Protein AF-A0A530AEZ5-F1 (afdb_monomer)

Mean predicted aligned error: 3.3 Å

Solvent-accessible surface area (backbone atoms only — not comparable to full-atom values): 4402 Å² total; per-residue (Å²): 118,76,94,59,58,94,68,62,49,66,62,52,54,50,52,53,52,49,54,59,55,53,72,72,64,60,96,75,88,87,84,89,84,67,89,85,52,62,88,63,48,65,60,51,42,43,76,74,69,52,72,95,83,80,86,84,89,85,85,76,85,133

Sequence (62 aa):
VPAFQGKRLGPFLLDQALRAAWSHRPQRLWLHTDTYDHPAAQSVYGRAGFSAYARRVETFPD

Foldseek 3Di:
DVVCPPVCVLLVVVVVVVVVVCVVVDPDDDDDDDPVDDPCNVVSCVVVPDDDDDDDDDDDDD

Nearest PDB structures (foldseek):
  1qsm-assembly1_D  TM=7.148E-01  e=4.199E+00  Saccharomyces cerevisiae

Radius of gyration: 13.74 Å; Cα contacts (8 Å, |Δi|>4): 15; chains: 1; bounding box: 28×34×35 Å

pLDDT: mean 94.82, std 4.72, range [75.25, 98.62]

Structure (mmCIF, N/CA/C/O backbone):
data_AF-A0A530AEZ5-F1
#
_entry.id   AF-A0A530AEZ5-F1
#
loop_
_atom_site.group_PDB
_atom_site.id
_atom_site.type_symbol
_atom_site.label_atom_id
_atom_site.label_alt_id
_atom_site.label_co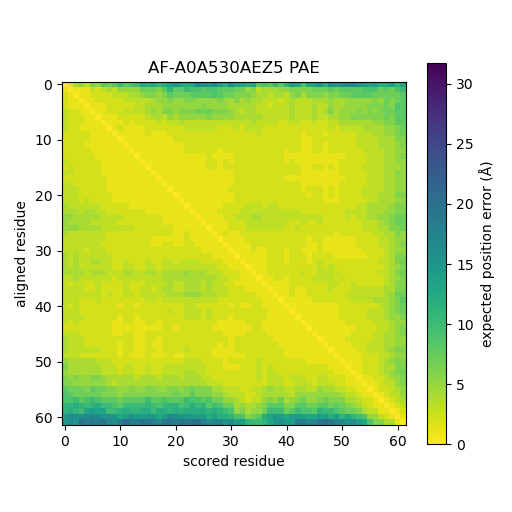mp_id
_atom_site.label_asym_id
_atom_site.label_entity_id
_atom_site.label_seq_id
_atom_site.pdbx_PDB_ins_code
_atom_site.Cartn_x
_atom_site.Cartn_y
_atom_site.Cartn_z
_atom_site.occupancy
_atom_site.B_iso_or_equiv
_atom_site.auth_seq_id
_atom_site.auth_comp_id
_atom_site.auth_asym_id
_atom_site.auth_atom_id
_atom_site.pdbx_PDB_model_num
ATOM 1 N N . VAL A 1 1 ? 0.770 -2.894 -17.933 1.00 78.00 1 VAL A N 1
ATOM 2 C CA . VAL A 1 1 ? 0.322 -2.210 -19.172 1.00 78.00 1 VAL A CA 1
ATOM 3 C C . VAL A 1 1 ? 0.979 -0.833 -19.288 1.00 78.00 1 VAL A C 1
ATOM 5 O O . VAL A 1 1 ? 0.563 0.084 -18.582 1.00 78.00 1 VAL A O 1
ATOM 8 N N . PRO A 1 2 ? 2.013 -0.679 -20.131 1.00 87.12 2 PRO A N 1
ATOM 9 C CA . PRO A 1 2 ? 2.792 0.562 -20.238 1.00 87.12 2 PRO A CA 1
ATOM 10 C C . PRO A 1 2 ? 1.964 1.811 -20.572 1.00 87.12 2 PRO A C 1
ATOM 12 O O . PRO A 1 2 ? 2.199 2.869 -20.000 1.00 87.12 2 PRO A O 1
ATOM 15 N N . ALA A 1 3 ? 0.926 1.677 -21.408 1.00 94.75 3 ALA A N 1
ATOM 16 C CA . ALA A 1 3 ? 0.071 2.790 -21.846 1.00 94.75 3 ALA A CA 1
ATOM 17 C C . ALA A 1 3 ? -0.627 3.568 -20.706 1.00 94.75 3 ALA A C 1
ATOM 19 O O . ALA A 1 3 ? -1.073 4.701 -20.901 1.00 94.75 3 ALA A O 1
ATOM 20 N N . PHE A 1 4 ? -0.721 2.978 -19.512 1.00 91.69 4 PHE A N 1
ATOM 21 C CA . PHE A 1 4 ? -1.381 3.572 -18.347 1.00 91.69 4 PHE A CA 1
ATOM 22 C C . PHE A 1 4 ? -0.402 4.099 -17.283 1.00 91.69 4 PHE A C 1
ATOM 24 O O . PHE A 1 4 ? -0.828 4.687 -16.285 1.00 91.69 4 PHE A O 1
ATOM 31 N N . GLN A 1 5 ? 0.907 3.926 -17.481 1.00 91.50 5 GLN A N 1
ATOM 32 C CA . GLN A 1 5 ? 1.934 4.428 -16.565 1.00 91.50 5 GLN A CA 1
ATOM 33 C C . GLN A 1 5 ? 2.078 5.957 -16.674 1.00 91.50 5 GLN A C 1
ATOM 35 O O . GLN A 1 5 ? 1.680 6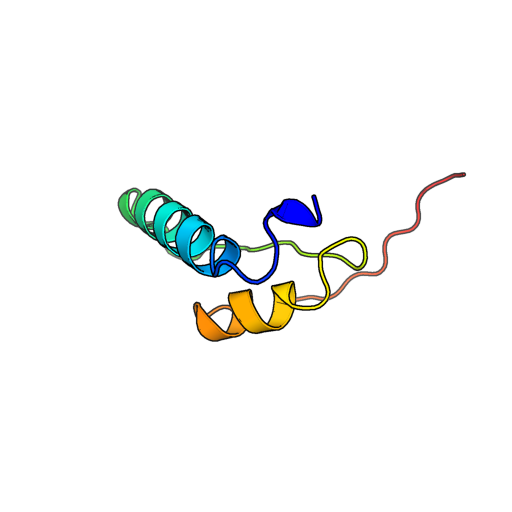.572 -17.660 1.00 91.50 5 GLN A O 1
ATOM 40 N N . GLY A 1 6 ? 2.582 6.606 -15.617 1.00 90.50 6 GLY A N 1
ATOM 41 C CA . GLY A 1 6 ? 2.762 8.069 -15.567 1.00 90.50 6 GLY A CA 1
ATOM 42 C C . GLY A 1 6 ? 1.476 8.896 -15.392 1.00 90.50 6 GLY A C 1
ATOM 43 O O . GLY A 1 6 ? 1.548 10.078 -15.078 1.00 90.50 6 GLY A O 1
ATOM 44 N N . LYS A 1 7 ? 0.288 8.285 -15.496 1.00 93.94 7 LYS A N 1
ATOM 45 C CA . LYS A 1 7 ? -1.022 8.965 -15.398 1.00 93.94 7 LYS A CA 1
ATOM 46 C C . LYS A 1 7 ? -1.585 9.075 -13.972 1.00 93.94 7 LYS A C 1
ATOM 48 O O . LYS A 1 7 ? -2.765 9.345 -13.794 1.00 93.94 7 LYS A O 1
ATOM 53 N N . ARG A 1 8 ? -0.767 8.813 -12.944 1.00 92.94 8 ARG A N 1
ATOM 54 C CA . ARG A 1 8 ? -1.165 8.789 -11.515 1.00 92.94 8 ARG A CA 1
ATOM 55 C C . ARG A 1 8 ? -2.318 7.826 -11.167 1.00 92.94 8 ARG A C 1
ATOM 57 O O . ARG A 1 8 ? -2.911 7.952 -10.100 1.00 92.94 8 ARG A O 1
ATOM 64 N N . LEU A 1 9 ? -2.578 6.822 -12.008 1.00 95.50 9 LEU A N 1
ATOM 65 C CA . LEU A 1 9 ? -3.646 5.843 -11.780 1.00 95.50 9 LEU A CA 1
ATOM 66 C C . LEU A 1 9 ? -3.371 4.921 -10.583 1.00 95.50 9 LEU A C 1
ATOM 68 O O . LEU A 1 9 ? -4.296 4.609 -9.849 1.00 95.50 9 LEU A O 1
ATOM 72 N N . GLY A 1 10 ? -2.114 4.538 -10.332 1.00 94.69 10 GLY A N 1
ATOM 73 C CA . GLY A 1 10 ? -1.752 3.699 -9.178 1.00 94.69 10 GLY A CA 1
ATOM 74 C C . GLY A 1 10 ? -2.178 4.307 -7.831 1.00 94.69 10 GLY A C 1
ATOM 75 O O . GLY A 1 10 ? -2.971 3.691 -7.124 1.00 94.69 10 GLY A O 1
ATOM 76 N N . PRO A 1 11 ? -1.730 5.532 -7.489 1.00 96.56 11 PRO A N 1
ATOM 77 C CA . PRO A 1 11 ? -2.183 6.223 -6.282 1.00 96.56 11 PRO A CA 1
ATOM 78 C C . PRO A 1 11 ? -3.702 6.424 -6.209 1.00 96.56 11 PRO A C 1
ATOM 80 O O . PRO A 1 11 ? -4.275 6.281 -5.136 1.00 96.56 11 PRO A O 1
ATOM 83 N N . PHE A 1 12 ? -4.353 6.733 -7.336 1.00 97.38 12 PHE A N 1
ATOM 84 C CA . PHE A 1 12 ? -5.808 6.904 -7.387 1.00 97.38 12 PHE A CA 1
ATOM 85 C C . PHE A 1 12 ? -6.553 5.607 -7.038 1.00 97.38 12 PHE A C 1
ATOM 87 O O . PHE A 1 12 ? -7.431 5.608 -6.179 1.00 97.38 12 PHE A O 1
ATOM 94 N N . LEU A 1 13 ? -6.175 4.492 -7.668 1.00 97.12 13 LEU A N 1
ATOM 95 C CA . LEU A 1 13 ? -6.796 3.191 -7.420 1.00 97.12 13 LEU A CA 1
ATOM 96 C C . LEU A 1 13 ? -6.524 2.700 -5.994 1.00 97.12 13 LEU A C 1
ATOM 98 O O . LEU A 1 13 ? -7.425 2.165 -5.352 1.00 97.12 13 LEU A O 1
ATOM 102 N N . LEU A 1 14 ? -5.313 2.930 -5.476 1.00 97.94 14 LEU A N 1
ATOM 103 C CA . LEU A 1 14 ? -4.970 2.588 -4.099 1.00 97.94 14 LEU A CA 1
ATOM 104 C C . LEU A 1 14 ? -5.806 3.380 -3.084 1.00 97.94 14 LEU A C 1
ATOM 106 O O . LEU A 1 14 ? -6.315 2.782 -2.143 1.00 97.94 14 LEU A O 1
ATOM 110 N N . ASP A 1 15 ? -5.991 4.692 -3.273 1.00 98.31 15 ASP A N 1
ATOM 111 C CA . ASP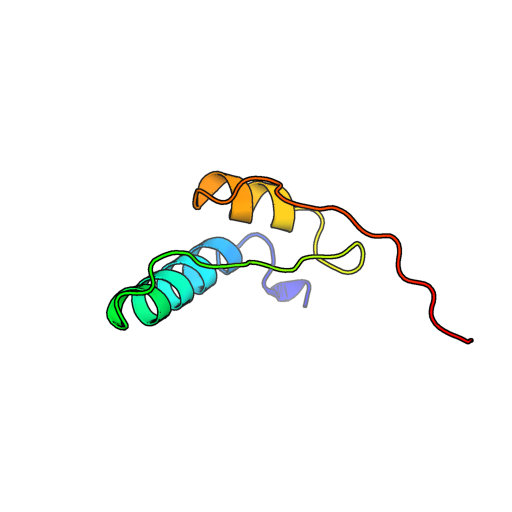 A 1 15 ? -6.846 5.514 -2.398 1.00 98.31 15 ASP A CA 1
ATOM 112 C C . ASP A 1 15 ? -8.286 4.982 -2.360 1.00 98.31 15 ASP A C 1
ATOM 114 O O . ASP A 1 15 ? -8.848 4.802 -1.279 1.00 98.31 15 ASP A O 1
ATOM 118 N N . GLN A 1 16 ? -8.860 4.649 -3.520 1.00 98.62 16 GLN A N 1
ATOM 119 C CA . GLN A 1 16 ? -10.204 4.070 -3.587 1.00 98.62 16 GLN A CA 1
ATOM 120 C C . GLN A 1 16 ? -10.288 2.718 -2.868 1.00 98.62 16 GLN A C 1
ATOM 122 O O . GLN A 1 16 ? -11.203 2.504 -2.070 1.00 98.62 16 GLN A O 1
ATOM 127 N N . ALA A 1 17 ? -9.312 1.832 -3.084 1.00 98.38 17 ALA A N 1
ATOM 128 C CA . ALA A 1 17 ? -9.254 0.537 -2.409 1.00 98.38 17 ALA A CA 1
ATOM 129 C C . ALA A 1 17 ? -9.127 0.685 -0.884 1.00 98.38 17 ALA A C 1
ATOM 131 O O . ALA A 1 17 ? -9.817 -0.006 -0.134 1.00 98.38 17 ALA A O 1
ATOM 132 N N . LEU A 1 18 ? -8.298 1.621 -0.413 1.00 98.50 18 LEU A N 1
ATOM 133 C CA . LEU A 1 18 ? -8.140 1.910 1.011 1.00 98.50 18 LEU A CA 1
ATOM 134 C C . LEU A 1 18 ? -9.427 2.456 1.626 1.00 98.50 18 LEU A C 1
ATOM 136 O O . LEU A 1 18 ? -9.827 1.983 2.687 1.00 98.50 18 LEU A O 1
ATOM 140 N N . ARG A 1 19 ? -10.106 3.407 0.974 1.00 98.50 19 ARG A N 1
ATOM 141 C CA . ARG A 1 19 ? -11.399 3.931 1.451 1.00 98.50 19 ARG A CA 1
ATOM 142 C C . ARG A 1 19 ? -12.439 2.826 1.576 1.00 98.50 19 ARG A C 1
ATOM 144 O O . ARG A 1 19 ? -13.114 2.746 2.601 1.00 98.50 19 ARG A O 1
ATOM 151 N N . ALA A 1 20 ? -12.535 1.963 0.565 1.00 98.62 20 ALA A N 1
ATOM 152 C CA . ALA A 1 20 ? -13.433 0.816 0.598 1.00 98.62 20 ALA A CA 1
ATOM 153 C C . ALA A 1 20 ? -13.081 -0.125 1.760 1.00 98.62 20 ALA A C 1
ATOM 155 O O . ALA A 1 20 ? -13.941 -0.428 2.583 1.00 98.62 20 ALA A O 1
ATOM 156 N N . ALA A 1 21 ? -11.810 -0.505 1.903 1.00 98.50 21 ALA A N 1
ATOM 157 C CA . ALA A 1 21 ? -11.361 -1.382 2.980 1.00 98.50 21 ALA A CA 1
ATOM 158 C C . ALA A 1 21 ? -11.618 -0.788 4.380 1.00 98.50 21 ALA A C 1
ATOM 160 O O . ALA A 1 21 ? -12.148 -1.473 5.254 1.00 98.50 21 ALA A O 1
ATOM 161 N N . TRP A 1 22 ? -11.314 0.497 4.594 1.00 98.38 22 TRP A N 1
ATOM 162 C CA . TRP A 1 22 ? -11.526 1.176 5.877 1.00 98.38 22 TRP A CA 1
ATOM 163 C C . TRP A 1 22 ? -13.001 1.389 6.226 1.00 98.38 22 TRP A C 1
ATOM 165 O O . TRP A 1 22 ? -13.330 1.484 7.410 1.00 98.38 22 TRP A O 1
ATOM 175 N N . SER A 1 23 ? -13.907 1.397 5.242 1.00 98.62 23 SER A N 1
ATOM 176 C CA . SER A 1 23 ? -15.354 1.454 5.502 1.00 98.62 23 SER A CA 1
ATOM 177 C C . SER A 1 23 ? -15.857 0.256 6.323 1.00 98.62 23 SER A C 1
ATOM 179 O O . SER A 1 23 ? -16.799 0.393 7.104 1.00 98.62 23 SER A O 1
ATOM 181 N N . HIS A 1 24 ? -15.157 -0.882 6.250 1.00 98.50 24 HIS A N 1
ATOM 182 C CA . HIS A 1 24 ? -15.412 -2.074 7.063 1.00 98.50 24 HIS A CA 1
ATOM 183 C C . HIS A 1 24 ? -14.804 -2.010 8.477 1.00 98.50 24 HIS A C 1
ATOM 185 O O . HIS A 1 24 ? -14.884 -2.985 9.220 1.00 98.50 24 HIS A O 1
ATOM 191 N N . ARG A 1 25 ? -14.203 -0.876 8.866 1.00 98.19 25 ARG A N 1
ATOM 192 C CA . ARG A 1 25 ? -13.565 -0.638 10.176 1.00 98.19 25 ARG A CA 1
ATOM 193 C C . ARG A 1 25 ? -12.559 -1.728 10.607 1.00 98.19 25 ARG A C 1
ATOM 195 O O . ARG A 1 25 ? -12.631 -2.203 11.743 1.00 98.19 25 ARG A O 1
ATOM 202 N N . PRO A 1 26 ? -11.605 -2.131 9.747 1.00 98.50 26 PRO A N 1
ATOM 203 C CA . PRO A 1 26 ? -10.527 -3.018 10.163 1.00 98.50 26 PRO A CA 1
ATOM 204 C C . PRO A 1 26 ? -9.651 -2.326 11.215 1.00 98.50 26 PRO A C 1
ATOM 206 O O . PRO A 1 26 ? -9.576 -1.1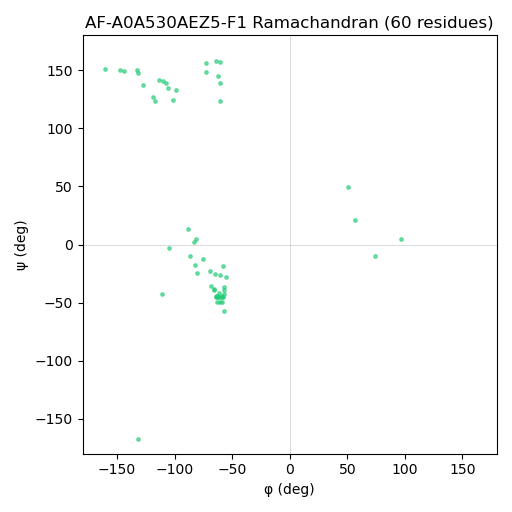04 11.275 1.00 98.50 26 PRO A O 1
ATOM 209 N N . GLN A 1 27 ? -8.930 -3.098 12.024 1.00 98.44 27 GLN A N 1
ATOM 210 C CA . GLN A 1 27 ? -7.914 -2.532 12.924 1.00 98.44 27 GLN A CA 1
ATOM 211 C C . GLN A 1 27 ? -6.588 -2.249 12.199 1.00 98.44 27 GLN A C 1
ATOM 213 O O . GLN A 1 27 ? -5.790 -1.426 12.643 1.00 98.44 27 GLN A O 1
ATOM 218 N N . ARG A 1 28 ? -6.328 -2.963 11.096 1.00 97.94 28 ARG A N 1
ATOM 219 C CA . ARG A 1 28 ? -5.106 -2.880 10.289 1.00 97.94 28 ARG A CA 1
ATOM 220 C C . ARG A 1 28 ? -5.355 -3.451 8.895 1.00 97.94 28 ARG A C 1
ATOM 222 O O . ARG A 1 28 ? -6.146 -4.379 8.751 1.00 97.94 28 ARG A O 1
ATOM 229 N N . LEU A 1 29 ? -4.625 -2.946 7.901 1.00 98.19 29 LEU A N 1
ATOM 230 C CA . LEU A 1 29 ? -4.550 -3.519 6.558 1.00 98.19 29 LEU A CA 1
ATOM 231 C C . LEU A 1 29 ? -3.147 -4.050 6.271 1.00 98.19 29 LEU A C 1
ATOM 233 O O . LEU A 1 29 ? -2.149 -3.437 6.652 1.00 98.19 29 LEU A O 1
ATOM 237 N N . TRP A 1 30 ? -3.096 -5.180 5.573 1.00 97.75 30 TRP A N 1
ATOM 238 C CA . TRP A 1 30 ? -1.870 -5.765 5.051 1.00 97.75 30 TRP A CA 1
ATOM 239 C C . TRP A 1 30 ? -1.813 -5.550 3.548 1.00 97.75 30 TRP A C 1
ATOM 241 O O . TRP A 1 30 ? -2.799 -5.764 2.847 1.00 97.75 30 TRP A O 1
ATOM 251 N N . LEU A 1 31 ? -0.646 -5.135 3.070 1.00 97.50 31 LEU A N 1
ATOM 252 C CA . LEU A 1 31 ? -0.338 -5.062 1.655 1.00 97.50 31 LEU A CA 1
ATOM 253 C C . LEU A 1 31 ? 0.814 -6.021 1.388 1.00 97.50 31 LEU A C 1
ATOM 255 O O . LEU A 1 31 ? 1.872 -5.913 2.009 1.00 97.50 31 LEU A O 1
ATOM 259 N N . HIS A 1 32 ? 0.588 -6.956 0.473 1.00 96.12 32 HIS A N 1
ATOM 260 C CA . HIS A 1 32 ? 1.616 -7.848 -0.039 1.00 96.12 32 HIS A CA 1
ATOM 261 C C . HIS A 1 32 ? 2.099 -7.296 -1.379 1.00 96.12 32 HIS A C 1
ATOM 263 O O . HIS A 1 32 ? 1.292 -6.881 -2.206 1.00 96.12 32 HIS A O 1
ATOM 269 N N . THR A 1 33 ? 3.414 -7.233 -1.544 1.00 95.69 33 THR A N 1
ATOM 270 C CA . THR A 1 33 ? 4.091 -6.763 -2.755 1.00 95.69 33 THR A CA 1
ATOM 271 C C . THR A 1 33 ? 5.335 -7.608 -2.950 1.00 95.69 33 THR A C 1
ATOM 273 O O . THR A 1 33 ? 5.926 -8.071 -1.965 1.00 95.69 33 THR A O 1
ATOM 276 N N . ASP A 1 34 ? 5.723 -7.809 -4.199 1.00 95.00 34 ASP A N 1
ATOM 277 C CA . ASP A 1 34 ? 6.870 -8.628 -4.561 1.00 95.00 34 ASP A CA 1
ATOM 278 C C . ASP A 1 34 ? 7.790 -7.908 -5.561 1.00 95.00 34 ASP A C 1
ATOM 280 O O . ASP A 1 34 ? 7.742 -6.688 -5.734 1.00 95.00 34 ASP A O 1
ATOM 284 N N . THR A 1 35 ? 8.715 -8.660 -6.154 1.00 93.06 35 THR A N 1
ATOM 285 C CA . THR A 1 35 ? 9.691 -8.128 -7.115 1.00 93.06 35 THR A CA 1
ATOM 286 C C . THR A 1 35 ? 9.179 -8.088 -8.557 1.00 93.06 35 THR A C 1
ATOM 288 O O . THR A 1 35 ? 9.828 -7.462 -9.394 1.00 93.06 35 THR A O 1
ATOM 291 N N . TYR A 1 36 ? 8.027 -8.699 -8.848 1.00 93.19 36 TYR A N 1
ATOM 292 C CA . TYR A 1 36 ? 7.340 -8.602 -10.139 1.00 93.19 36 TYR A CA 1
ATOM 293 C C . TYR A 1 36 ? 6.495 -7.327 -10.255 1.00 93.19 36 TYR A C 1
ATOM 295 O O . TYR A 1 36 ? 6.153 -6.906 -11.366 1.00 93.19 36 TYR A O 1
ATOM 303 N N . ASP A 1 37 ? 6.179 -6.684 -9.131 1.00 93.94 37 ASP A N 1
ATOM 304 C CA . ASP A 1 37 ? 5.509 -5.389 -9.109 1.00 93.94 37 ASP A CA 1
ATOM 305 C C . ASP A 1 37 ? 6.308 -4.276 -9.810 1.00 93.94 37 ASP A C 1
ATOM 307 O O . ASP A 1 37 ? 7.533 -4.281 -9.935 1.00 93.94 37 ASP A O 1
ATOM 311 N N . HIS A 1 38 ? 5.589 -3.234 -10.235 1.00 92.94 38 HIS A N 1
ATOM 312 C CA . HIS A 1 38 ? 6.209 -2.059 -10.842 1.00 92.94 38 HIS A CA 1
ATOM 313 C C . HIS A 1 38 ? 7.193 -1.379 -9.860 1.00 92.94 38 HIS A C 1
ATOM 315 O O . HIS A 1 38 ? 6.814 -1.148 -8.712 1.00 92.94 38 HIS A O 1
ATOM 321 N N . PRO A 1 39 ? 8.385 -0.904 -10.285 1.00 93.25 39 PRO A N 1
ATOM 322 C CA . PRO A 1 39 ? 9.389 -0.313 -9.380 1.00 93.25 39 PRO A CA 1
ATOM 323 C C . PRO A 1 39 ? 8.886 0.853 -8.510 1.00 93.25 39 PRO A C 1
ATOM 325 O O . PRO A 1 39 ? 9.371 1.095 -7.409 1.00 93.25 39 PRO A O 1
ATOM 328 N N . ALA A 1 40 ? 7.880 1.586 -8.994 1.00 93.44 40 ALA A N 1
ATOM 329 C CA . ALA A 1 40 ? 7.248 2.680 -8.252 1.00 93.44 40 ALA A CA 1
ATOM 330 C C . ALA A 1 40 ? 6.291 2.228 -7.125 1.00 93.44 40 ALA A C 1
ATOM 332 O O . ALA A 1 40 ? 5.885 3.066 -6.318 1.00 93.44 40 ALA A O 1
ATOM 333 N N . ALA A 1 41 ? 5.911 0.948 -7.066 1.00 95.81 41 ALA A N 1
ATOM 334 C CA . ALA A 1 41 ? 4.883 0.425 -6.166 1.00 95.81 41 ALA A CA 1
ATOM 335 C C . ALA A 1 41 ? 5.223 0.686 -4.693 1.00 95.81 41 ALA A C 1
ATOM 337 O O . ALA A 1 41 ? 4.433 1.306 -3.983 1.00 95.81 41 ALA A O 1
ATOM 338 N N . GL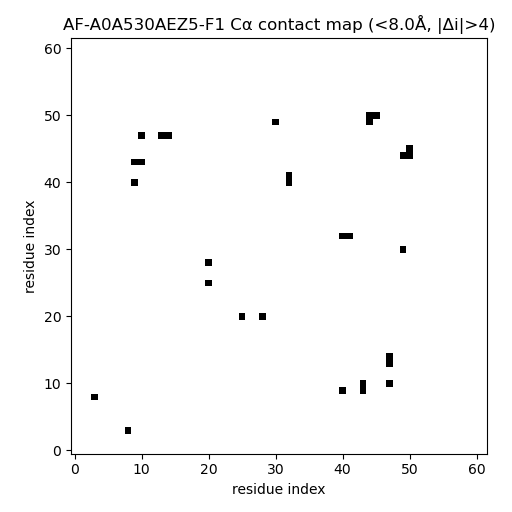N A 1 42 ? 6.446 0.352 -4.267 1.00 95.38 42 GLN A N 1
ATOM 339 C CA . GLN A 1 42 ? 6.890 0.557 -2.882 1.00 95.38 42 GLN A CA 1
ATOM 340 C C . GLN A 1 42 ? 6.776 2.022 -2.436 1.00 95.38 42 GLN A C 1
ATOM 342 O O . GLN A 1 42 ? 6.296 2.304 -1.339 1.00 95.38 42 GLN A O 1
ATOM 347 N N . SER A 1 43 ? 7.161 2.972 -3.2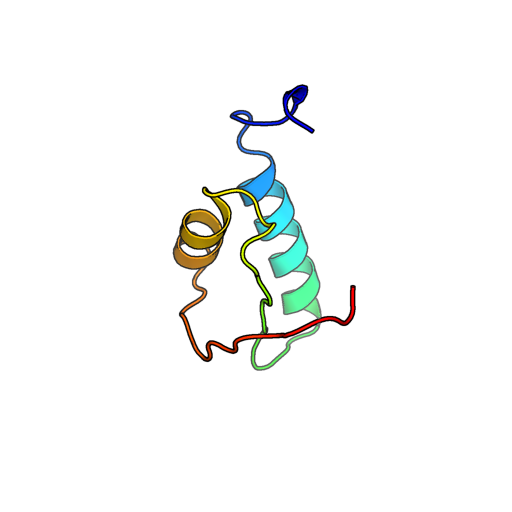98 1.00 95.38 43 SER A N 1
ATOM 348 C CA . SER A 1 43 ? 7.038 4.404 -2.992 1.00 95.38 43 SER A CA 1
ATOM 349 C C . SER A 1 43 ? 5.575 4.842 -2.883 1.00 95.38 43 SER A C 1
ATOM 351 O O . SER A 1 43 ? 5.231 5.627 -1.997 1.00 95.38 43 SER A O 1
ATOM 353 N N . VAL A 1 44 ? 4.702 4.324 -3.753 1.00 97.06 44 VAL A N 1
ATOM 354 C CA . VAL A 1 44 ? 3.259 4.598 -3.705 1.00 97.06 44 VAL A CA 1
ATOM 355 C C . VAL A 1 44 ? 2.647 4.071 -2.406 1.00 97.06 44 VAL A C 1
ATOM 357 O O . VAL A 1 44 ? 1.926 4.814 -1.744 1.00 97.06 44 VAL A O 1
ATOM 360 N N . TYR A 1 45 ? 2.981 2.845 -1.997 1.00 97.69 45 TYR A N 1
ATOM 361 C CA . TYR A 1 45 ? 2.487 2.254 -0.750 1.00 97.69 45 TYR A CA 1
ATOM 362 C C . TYR A 1 45 ? 2.982 3.020 0.480 1.00 97.69 45 TYR A C 1
ATOM 364 O O . TYR A 1 45 ? 2.184 3.358 1.353 1.00 97.69 45 TYR A O 1
ATOM 372 N N . GLY A 1 46 ? 4.269 3.381 0.518 1.00 97.44 46 GLY A N 1
ATOM 373 C CA . GLY A 1 46 ? 4.835 4.182 1.606 1.00 97.44 46 GLY A CA 1
ATOM 374 C C . GLY A 1 46 ? 4.144 5.540 1.763 1.00 97.44 46 GLY A C 1
ATOM 375 O O . GLY A 1 46 ? 3.767 5.926 2.86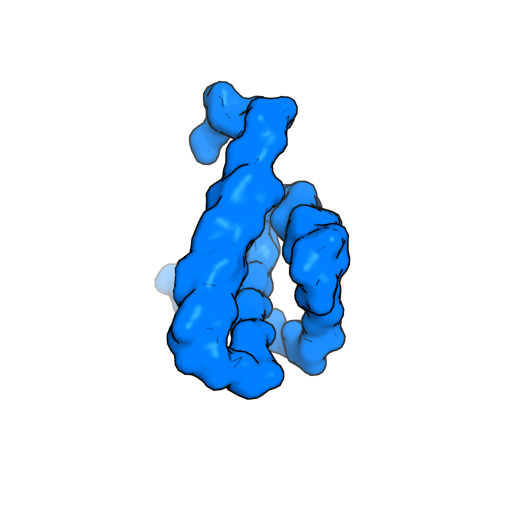7 1.00 97.44 46 GLY A O 1
ATOM 376 N N . ARG A 1 47 ? 3.880 6.241 0.651 1.00 97.12 47 ARG A N 1
ATOM 377 C CA . ARG A 1 47 ? 3.128 7.513 0.661 1.00 97.12 47 ARG A CA 1
ATOM 378 C C . ARG A 1 47 ? 1.675 7.358 1.111 1.00 97.12 47 ARG A C 1
ATOM 380 O O . ARG A 1 47 ? 1.101 8.323 1.601 1.00 97.12 47 ARG A O 1
ATOM 387 N N . ALA A 1 48 ? 1.091 6.172 0.948 1.00 97.56 48 ALA A N 1
ATOM 388 C CA . ALA A 1 48 ? -0.249 5.850 1.430 1.00 97.56 48 ALA A CA 1
ATOM 389 C C . ALA A 1 48 ? -0.284 5.441 2.918 1.00 97.56 48 ALA A C 1
ATOM 391 O O . ALA A 1 48 ? -1.352 5.126 3.436 1.00 97.56 48 ALA A O 1
ATOM 392 N N . GLY A 1 49 ? 0.862 5.454 3.612 1.00 97.56 49 GLY A N 1
ATOM 393 C CA . GLY A 1 49 ? 0.966 5.160 5.044 1.00 97.56 49 GLY A CA 1
ATOM 394 C C . GLY A 1 49 ? 1.349 3.718 5.377 1.00 97.56 49 GLY A C 1
ATOM 395 O O . GLY A 1 49 ? 1.404 3.365 6.555 1.00 97.56 49 G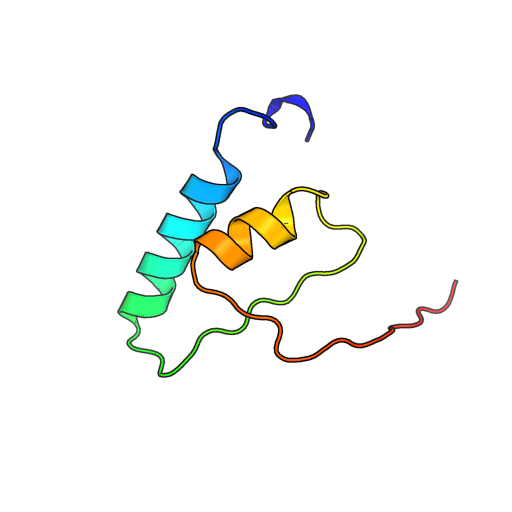LY A O 1
ATOM 396 N N . PHE A 1 50 ? 1.645 2.875 4.382 1.00 98.19 50 PHE A N 1
ATOM 397 C CA . PHE A 1 50 ? 2.198 1.548 4.648 1.00 98.19 50 PHE A CA 1
ATOM 398 C C . PHE A 1 50 ? 3.657 1.642 5.098 1.00 98.19 50 PHE A C 1
ATOM 400 O O . PHE A 1 50 ? 4.415 2.511 4.676 1.00 98.19 50 PHE A O 1
ATOM 407 N N . SER A 1 51 ? 4.067 0.705 5.945 1.00 97.38 51 SER A N 1
ATOM 408 C CA . SER A 1 51 ? 5.454 0.542 6.381 1.00 97.38 51 SER A CA 1
ATOM 409 C C . SER A 1 51 ? 5.856 -0.919 6.245 1.00 97.38 51 SER A C 1
ATOM 411 O O . SER A 1 51 ? 5.018 -1.812 6.392 1.00 97.38 51 SER A O 1
ATOM 413 N N . ALA A 1 52 ? 7.134 -1.170 5.949 1.00 96.00 52 ALA A N 1
ATOM 414 C CA . ALA A 1 52 ? 7.647 -2.528 5.849 1.00 96.00 52 ALA A CA 1
ATOM 415 C C . ALA A 1 52 ? 7.468 -3.253 7.191 1.00 96.00 52 ALA A C 1
ATOM 417 O O . ALA A 1 52 ? 7.945 -2.786 8.222 1.00 96.00 52 ALA A O 1
ATOM 418 N N . TYR A 1 53 ? 6.777 -4.391 7.160 1.00 96.81 53 TYR A N 1
ATOM 419 C CA . TYR A 1 53 ? 6.534 -5.216 8.345 1.00 96.81 53 TYR A CA 1
ATOM 420 C C . TYR A 1 53 ? 7.291 -6.541 8.301 1.00 96.81 53 TYR A C 1
ATOM 422 O O . TYR A 1 53 ? 7.870 -6.960 9.297 1.00 96.81 53 TYR A O 1
ATOM 430 N N . ALA A 1 54 ? 7.300 -7.200 7.143 1.00 96.19 54 ALA A N 1
ATOM 431 C CA . ALA A 1 54 ? 8.008 -8.451 6.931 1.00 96.19 54 ALA A CA 1
ATOM 432 C C . ALA A 1 54 ? 8.510 -8.531 5.488 1.00 96.19 54 ALA A C 1
ATOM 434 O O . ALA A 1 54 ? 7.885 -7.996 4.571 1.00 96.19 54 ALA A O 1
ATOM 435 N N . ARG A 1 55 ? 9.627 -9.233 5.296 1.00 95.06 55 ARG A N 1
ATOM 436 C CA . ARG A 1 55 ? 10.160 -9.621 3.988 1.00 95.06 55 ARG A CA 1
ATOM 437 C C . ARG A 1 55 ? 10.399 -11.124 4.004 1.00 95.06 55 ARG A C 1
ATOM 439 O O . ARG A 1 55 ? 10.903 -11.651 4.994 1.00 95.06 55 ARG A O 1
ATOM 446 N N . ARG A 1 56 ? 10.035 -11.798 2.917 1.00 94.38 56 ARG A N 1
ATOM 447 C CA . ARG A 1 56 ? 10.252 -13.233 2.719 1.00 94.38 56 ARG A CA 1
ATOM 448 C C . ARG A 1 56 ? 10.838 -13.456 1.333 1.00 94.38 56 ARG A C 1
ATOM 450 O O . ARG A 1 56 ? 10.598 -12.657 0.432 1.00 94.38 56 ARG A O 1
ATOM 457 N N . VAL A 1 57 ? 11.633 -14.508 1.206 1.00 93.94 57 VAL A N 1
ATOM 458 C CA . VAL A 1 57 ? 12.093 -15.025 -0.082 1.00 93.94 57 VAL A CA 1
ATOM 459 C C . VAL A 1 57 ? 11.228 -16.239 -0.376 1.00 93.94 57 VAL A C 1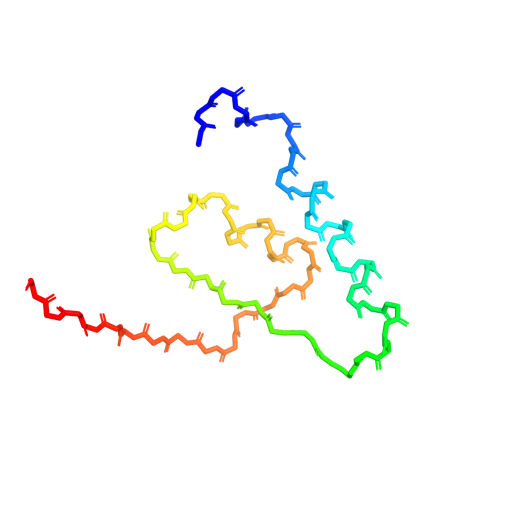
ATOM 461 O O . VAL A 1 57 ? 11.130 -17.130 0.466 1.00 93.94 57 VAL A O 1
ATOM 464 N N . GLU A 1 58 ? 10.576 -16.239 -1.531 1.00 89.75 58 GLU A N 1
ATOM 465 C CA . GLU A 1 58 ? 9.755 -17.353 -1.998 1.00 89.75 58 GLU A CA 1
ATOM 466 C C . GLU A 1 58 ? 10.485 -18.055 -3.143 1.00 89.75 58 GLU A C 1
ATOM 468 O O . GLU A 1 58 ? 11.123 -17.411 -3.978 1.00 89.75 58 GLU A O 1
ATOM 473 N N . THR A 1 59 ? 10.435 -19.384 -3.144 1.00 88.94 59 THR A N 1
ATOM 474 C CA . THR A 1 59 ? 11.013 -20.227 -4.191 1.00 88.94 59 THR A CA 1
ATOM 475 C C . THR A 1 59 ? 9.877 -21.012 -4.816 1.00 88.94 59 THR A C 1
ATOM 477 O O . THR A 1 59 ? 9.113 -21.665 -4.106 1.00 88.94 59 THR A O 1
ATOM 480 N N . PHE A 1 60 ? 9.770 -20.937 -6.135 1.00 85.31 60 PHE A N 1
ATOM 481 C CA . PHE A 1 60 ? 8.786 -21.680 -6.908 1.00 85.31 60 PHE A CA 1
ATOM 482 C C . PHE A 1 60 ? 9.528 -22.753 -7.709 1.00 85.31 60 PHE A C 1
ATOM 484 O O . PHE A 1 60 ? 10.644 -22.481 -8.155 1.00 85.31 60 PHE A O 1
ATOM 491 N N . PRO A 1 61 ? 8.976 -23.970 -7.837 1.00 82.88 61 PRO A N 1
ATOM 492 C CA . PRO A 1 61 ? 9.510 -24.943 -8.780 1.00 82.88 61 PRO A CA 1
ATOM 493 C C . PRO A 1 61 ? 9.389 -24.398 -10.211 1.00 82.88 61 PRO A C 1
ATOM 495 O O . PRO A 1 61 ? 8.425 -23.688 -10.507 1.00 82.88 61 PRO A O 1
ATOM 498 N N . ASP A 1 62 ? 10.377 -24.724 -11.046 1.00 75.25 62 ASP A N 1
ATOM 499 C CA . ASP A 1 62 ? 10.423 -24.361 -12.470 1.00 75.25 62 ASP A CA 1
ATOM 500 C C . ASP A 1 62 ? 9.267 -24.979 -13.280 1.00 75.25 62 ASP A C 1
ATOM 502 O O . ASP A 1 62 ? 8.872 -26.135 -12.982 1.00 75.25 62 ASP A O 1
#

Secondary structure (DSSP, 8-state):
-GGGTTSSHHHHHHHHHHHHHHHT--S-------SSS-TTHHHHHHHTT-------------